Protein AF-A0A3D4PKD6-F1 (afdb_monomer_lite)

Sequence (49 aa):
FIIFRFFDILKPWPIKRFEKLAGGVGIMIDDTIAAVHSMIVLKIILMII

Secondary structure (DSSP, 8-state):
-HHHHHHHHH--TTHHHHTTS-SHHHHHHHHHHHHHHHHHHHHHHHHH-

pLDDT: mean 81.39, std 12.04, range [57.53, 94.75]

Structure (mmCIF, N/CA/C/O backbone):
data_AF-A0A3D4PKD6-F1
#
_entry.id   AF-A0A3D4PKD6-F1
#
loop_
_atom_site.group_PDB
_atom_site.id
_atom_site.type_symbol
_atom_site.label_atom_id
_atom_site.label_alt_id
_atom_site.label_comp_id
_atom_site.label_asym_id
_atom_site.label_entity_id
_atom_site.label_seq_id
_atom_site.pdbx_PDB_ins_code
_atom_site.Cartn_x
_atom_site.Cartn_y
_atom_site.Cartn_z
_atom_site.occupancy
_atom_site.B_iso_or_equiv
_atom_site.auth_seq_id
_atom_site.auth_comp_id
_atom_site.auth_asym_id
_atom_site.auth_atom_id
_atom_site.pdbx_PDB_model_num
ATOM 1 N N . PHE A 1 1 ? -9.922 1.708 2.365 1.00 82.44 1 PHE A N 1
ATOM 2 C CA . PHE A 1 1 ? -9.240 2.832 1.688 1.00 82.44 1 PHE A CA 1
ATOM 3 C C . PHE A 1 1 ? -8.082 3.397 2.515 1.00 82.44 1 PHE A C 1
ATOM 5 O O . PHE A 1 1 ? -6.957 3.303 2.056 1.00 82.44 1 PHE A O 1
ATOM 12 N N . ILE A 1 2 ? -8.305 3.906 3.737 1.00 91.19 2 ILE A N 1
ATOM 13 C CA . ILE A 1 2 ? -7.241 4.544 4.549 1.00 91.19 2 ILE A CA 1
ATOM 14 C C . ILE A 1 2 ? -6.088 3.580 4.883 1.00 91.19 2 ILE A C 1
ATOM 16 O O . ILE A 1 2 ? -4.934 3.899 4.624 1.00 91.19 2 ILE A O 1
ATOM 20 N N . ILE A 1 3 ? -6.400 2.378 5.384 1.00 86.50 3 ILE A N 1
ATOM 21 C CA . ILE A 1 3 ? -5.397 1.349 5.728 1.00 86.50 3 ILE A CA 1
ATOM 22 C C . ILE A 1 3 ? -4.565 0.955 4.496 1.00 86.50 3 ILE A C 1
ATOM 24 O O . ILE A 1 3 ? -3.348 0.839 4.571 1.00 86.50 3 ILE A O 1
ATOM 28 N N . PHE A 1 4 ? -5.215 0.839 3.339 1.00 89.50 4 PHE A N 1
ATOM 29 C CA . PHE A 1 4 ? -4.545 0.582 2.066 1.00 89.50 4 PHE A CA 1
ATOM 30 C C . PHE A 1 4 ? -3.593 1.695 1.662 1.00 89.50 4 PHE A C 1
ATOM 32 O O . PHE A 1 4 ? -2.433 1.422 1.373 1.00 89.50 4 PHE A O 1
ATOM 39 N N . ARG A 1 5 ? -4.042 2.950 1.738 1.00 88.25 5 ARG A N 1
ATOM 40 C CA . ARG A 1 5 ? -3.200 4.107 1.433 1.00 88.25 5 ARG A CA 1
ATOM 41 C C . ARG A 1 5 ? -1.986 4.194 2.357 1.00 88.25 5 ARG A C 1
ATOM 43 O O . ARG A 1 5 ? -0.916 4.595 1.923 1.00 88.25 5 ARG A O 1
ATOM 50 N N . PHE A 1 6 ? -2.142 3.792 3.617 1.00 88.62 6 PHE A N 1
ATOM 51 C CA . PHE A 1 6 ? -1.032 3.715 4.558 1.00 88.62 6 PHE A CA 1
ATOM 52 C C . PHE A 1 6 ? 0.031 2.704 4.103 1.00 88.62 6 PHE A C 1
ATOM 54 O O . PHE A 1 6 ? 1.204 3.054 4.041 1.00 88.62 6 PHE A O 1
ATOM 61 N N . PHE A 1 7 ? -0.360 1.485 3.717 1.00 85.69 7 PHE A N 1
ATOM 62 C CA . PHE A 1 7 ? 0.589 0.471 3.235 1.00 85.69 7 PHE A CA 1
ATOM 63 C C . PHE A 1 7 ? 1.217 0.806 1.875 1.00 85.69 7 PHE A C 1
ATOM 65 O O . PHE A 1 7 ? 2.405 0.547 1.685 1.00 85.69 7 PHE A O 1
ATOM 72 N N . ASP A 1 8 ? 0.448 1.425 0.981 1.00 83.00 8 ASP A N 1
ATOM 73 C CA . ASP A 1 8 ? 0.889 1.933 -0.325 1.00 83.00 8 ASP A CA 1
ATOM 74 C C . ASP A 1 8 ? 1.987 3.012 -0.186 1.00 83.00 8 ASP A C 1
ATOM 76 O O . ASP A 1 8 ? 3.006 2.979 -0.872 1.00 83.00 8 ASP A O 1
ATOM 80 N N . ILE A 1 9 ? 1.847 3.925 0.787 1.00 84.06 9 ILE A N 1
ATOM 81 C CA . ILE A 1 9 ? 2.832 4.990 1.049 1.00 84.06 9 ILE A CA 1
ATOM 82 C C . ILE A 1 9 ? 4.064 4.464 1.796 1.00 84.06 9 ILE A C 1
ATOM 84 O O . ILE A 1 9 ? 5.192 4.844 1.485 1.00 84.06 9 ILE A O 1
ATOM 88 N N . LEU A 1 10 ? 3.862 3.620 2.813 1.00 80.06 10 LEU A N 1
ATOM 89 C CA . LEU A 1 10 ? 4.932 3.209 3.727 1.00 80.06 10 LEU A CA 1
ATOM 90 C C . LEU A 1 10 ? 5.888 2.191 3.090 1.00 80.06 10 LEU A C 1
ATOM 92 O O . LEU A 1 10 ? 7.020 2.051 3.556 1.00 80.06 10 LEU A O 1
ATOM 96 N N . LYS A 1 11 ? 5.436 1.496 2.034 1.00 68.94 11 LYS A N 1
ATOM 97 C CA . LYS A 1 11 ? 6.187 0.485 1.273 1.00 68.94 11 LYS A CA 1
ATOM 98 C C . LYS A 1 11 ? 7.084 -0.390 2.164 1.00 68.94 11 LYS A C 1
ATOM 100 O O . LYS A 1 11 ? 8.310 -0.411 1.983 1.00 68.94 11 LYS A O 1
ATOM 105 N N . PRO A 1 12 ? 6.513 -1.090 3.166 1.00 68.38 12 PRO A N 1
ATOM 106 C CA . PRO A 1 12 ? 7.300 -1.956 4.026 1.00 68.38 12 PRO A CA 1
ATOM 107 C C . PRO A 1 12 ? 7.996 -3.046 3.199 1.00 68.38 12 PRO A C 1
ATOM 109 O O . PRO A 1 12 ? 7.543 -3.457 2.127 1.00 68.38 12 PRO A O 1
ATOM 112 N N . TRP A 1 13 ? 9.140 -3.511 3.695 1.00 57.53 13 TRP A N 1
ATOM 113 C CA . TRP A 1 13 ? 9.838 -4.669 3.135 1.00 57.53 13 TRP A CA 1
ATOM 114 C C . TRP A 1 13 ? 8.833 -5.837 3.010 1.00 57.53 13 TRP A C 1
ATOM 116 O O . TRP A 1 13 ? 8.177 -6.125 4.010 1.00 57.53 13 TRP A O 1
ATOM 126 N N . PRO A 1 14 ? 8.623 -6.468 1.830 1.00 59.00 14 PRO A N 1
ATOM 127 C CA . PRO A 1 14 ? 9.577 -6.723 0.746 1.00 59.00 14 PRO A CA 1
ATOM 128 C C . PRO A 1 14 ? 9.370 -5.894 -0.539 1.00 59.00 14 PRO A C 1
ATOM 130 O O . PRO A 1 14 ? 10.009 -6.186 -1.547 1.00 59.00 14 PRO A O 1
ATOM 133 N N . ILE A 1 15 ? 8.529 -4.857 -0.524 1.00 60.50 15 ILE A N 1
ATOM 134 C CA . ILE A 1 15 ? 8.180 -4.042 -1.709 1.00 60.50 15 ILE A CA 1
ATOM 135 C C . ILE A 1 15 ? 9.439 -3.449 -2.385 1.00 60.50 15 ILE A C 1
ATOM 137 O O . ILE A 1 15 ? 9.634 -3.582 -3.590 1.00 60.50 15 ILE A O 1
ATOM 141 N N . LYS A 1 16 ? 10.410 -2.967 -1.592 1.00 62.19 16 LYS A N 1
ATOM 142 C CA . LYS A 1 16 ? 11.716 -2.466 -2.082 1.00 62.19 16 LYS A CA 1
ATOM 143 C C . LYS A 1 16 ? 12.563 -3.480 -2.870 1.00 62.19 16 LYS A C 1
ATOM 145 O O . LYS A 1 16 ? 13.489 -3.089 -3.574 1.00 62.19 16 LYS A O 1
ATOM 150 N N . ARG A 1 17 ? 12.310 -4.792 -2.750 1.00 63.12 17 ARG A N 1
ATOM 151 C CA . ARG A 1 17 ? 13.026 -5.815 -3.543 1.00 63.12 17 ARG A CA 1
ATOM 152 C C . ARG A 1 17 ? 12.524 -5.876 -4.984 1.00 63.12 17 ARG A C 1
ATOM 154 O O . ARG A 1 17 ? 13.292 -6.259 -5.863 1.00 63.12 17 ARG A O 1
ATOM 161 N N . PHE A 1 18 ? 11.268 -5.498 -5.207 1.00 61.00 18 PHE A N 1
ATOM 162 C CA . PHE A 1 18 ? 10.608 -5.545 -6.508 1.00 61.00 18 PHE A CA 1
ATOM 163 C C . PHE A 1 18 ? 10.717 -4.230 -7.284 1.00 61.00 18 PHE A C 1
ATOM 165 O O . PHE A 1 18 ? 10.500 -4.246 -8.488 1.00 61.00 18 PHE A O 1
ATOM 172 N N . GLU A 1 19 ? 11.212 -3.144 -6.677 1.00 61.22 19 GLU A N 1
ATOM 173 C CA . GLU A 1 19 ? 11.595 -1.920 -7.410 1.00 61.22 19 GLU A CA 1
ATOM 174 C C . GLU A 1 19 ? 12.685 -2.164 -8.474 1.00 61.22 19 GLU A C 1
ATOM 176 O O . GLU A 1 19 ? 12.818 -1.387 -9.417 1.00 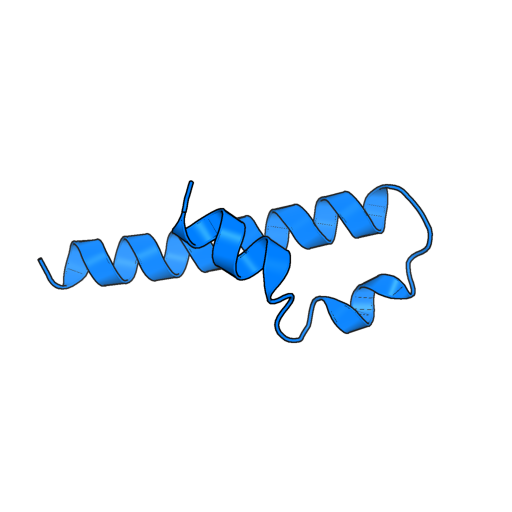61.22 19 GLU A O 1
ATOM 181 N N . LYS A 1 20 ? 13.452 -3.262 -8.377 1.00 60.97 20 LYS A N 1
ATOM 182 C CA . LYS A 1 20 ? 14.381 -3.685 -9.442 1.00 60.97 20 LYS A CA 1
ATOM 183 C C . LYS A 1 20 ? 13.684 -4.291 -10.668 1.00 60.97 20 LYS A C 1
ATOM 185 O O . LYS A 1 20 ? 14.324 -4.402 -11.713 1.00 60.97 20 LYS A O 1
ATOM 190 N N . LEU A 1 21 ? 12.410 -4.682 -10.569 1.00 65.00 2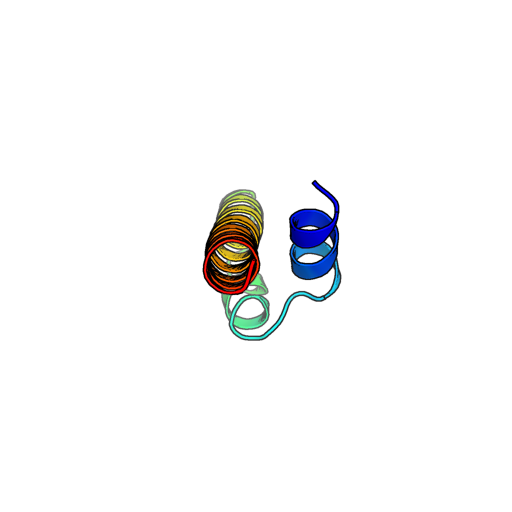1 LEU A N 1
ATOM 191 C CA . LEU A 1 21 ? 11.591 -5.058 -11.722 1.00 65.00 21 LEU A CA 1
ATOM 192 C C . LEU A 1 21 ? 11.079 -3.774 -12.380 1.00 65.00 21 LEU A C 1
ATOM 194 O O . LEU A 1 21 ? 10.014 -3.260 -12.049 1.00 65.00 21 LEU A O 1
ATOM 198 N N . ALA A 1 22 ? 11.874 -3.233 -13.301 1.00 59.12 22 ALA A N 1
ATOM 199 C CA . ALA A 1 22 ? 11.501 -2.046 -14.056 1.00 59.12 22 ALA A CA 1
ATOM 200 C C . ALA A 1 22 ? 10.221 -2.299 -14.881 1.00 59.12 22 ALA A C 1
ATOM 202 O O . ALA A 1 22 ? 10.169 -3.228 -15.687 1.00 59.12 22 ALA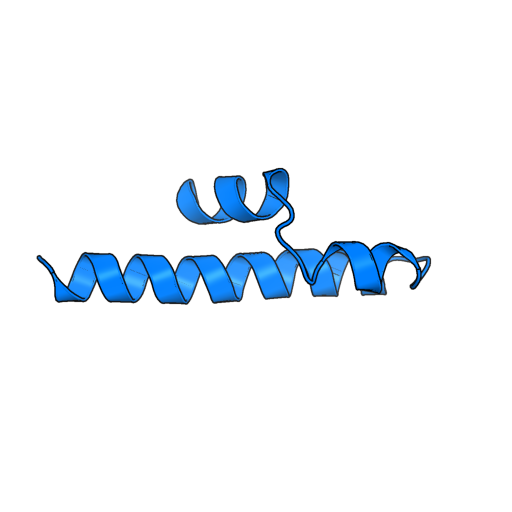 A O 1
ATOM 203 N N . GLY A 1 23 ? 9.199 -1.454 -14.697 1.00 72.44 23 GLY A N 1
ATOM 204 C CA . GLY A 1 23 ? 7.981 -1.427 -15.518 1.00 72.44 23 GLY A CA 1
ATOM 205 C C . GLY A 1 23 ? 6.670 -1.571 -14.735 1.00 72.44 23 GLY A C 1
ATOM 206 O O . GLY A 1 23 ? 6.653 -1.636 -13.509 1.00 72.44 23 GLY A O 1
ATOM 207 N N . GLY A 1 24 ? 5.546 -1.638 -15.460 1.00 76.88 24 GLY A N 1
ATOM 208 C CA . GLY A 1 24 ? 4.194 -1.696 -14.876 1.00 76.88 24 GLY A CA 1
ATOM 209 C C . GLY A 1 24 ? 3.926 -2.918 -13.988 1.00 76.88 24 GLY A C 1
ATOM 210 O O . GLY A 1 24 ? 3.058 -2.869 -13.123 1.00 76.88 24 GLY A O 1
ATOM 211 N N . VAL A 1 25 ? 4.711 -3.989 -14.142 1.00 78.81 25 VAL A N 1
ATOM 212 C CA . VAL A 1 25 ? 4.617 -5.197 -13.306 1.00 78.81 25 VAL A CA 1
ATOM 213 C C . V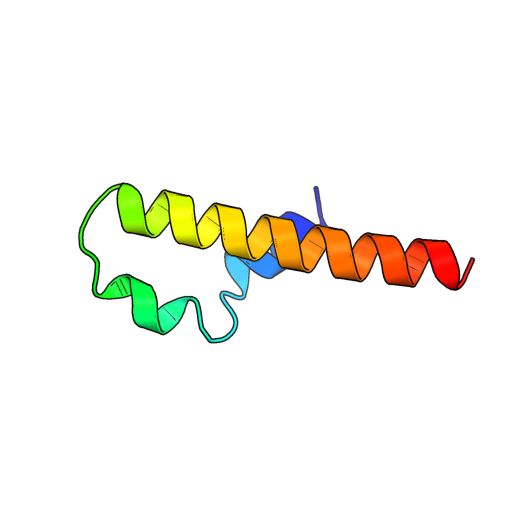AL A 1 25 ? 5.034 -4.914 -11.861 1.00 78.81 25 VAL A C 1
ATOM 215 O O . VAL A 1 25 ? 4.384 -5.406 -10.944 1.00 78.81 25 VAL A O 1
ATOM 218 N N . GLY A 1 26 ? 6.065 -4.087 -11.643 1.00 79.88 26 GLY A N 1
ATOM 219 C CA . GLY A 1 26 ? 6.478 -3.683 -10.296 1.00 79.88 26 GLY A CA 1
ATOM 220 C C . GLY A 1 26 ? 5.369 -2.917 -9.574 1.00 79.88 26 GLY A C 1
ATOM 221 O O . GLY A 1 26 ? 5.047 -3.231 -8.437 1.00 79.88 26 GLY A O 1
ATOM 222 N N . ILE A 1 27 ? 4.698 -2.002 -10.281 1.00 81.50 27 ILE A N 1
ATOM 223 C CA . ILE A 1 27 ? 3.586 -1.204 -9.739 1.00 81.50 27 ILE A CA 1
ATOM 224 C C . ILE A 1 27 ? 2.402 -2.102 -9.350 1.00 81.50 27 ILE A C 1
ATOM 226 O O . ILE A 1 27 ? 1.873 -1.988 -8.250 1.00 81.50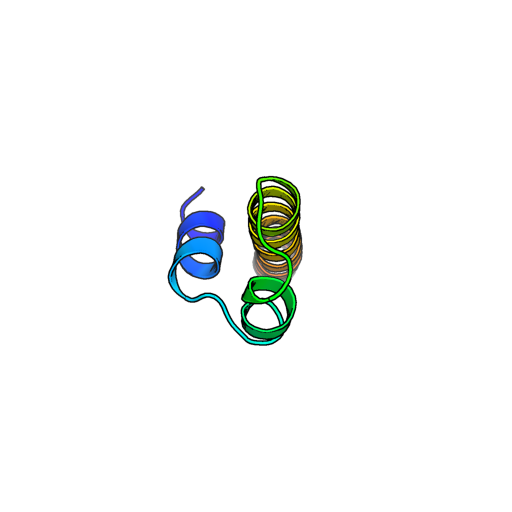 27 ILE A O 1
ATOM 230 N N . MET A 1 28 ? 2.021 -3.051 -10.213 1.00 85.75 28 MET A N 1
ATOM 231 C CA . MET A 1 28 ? 0.923 -3.977 -9.904 1.00 85.75 28 MET A CA 1
ATOM 232 C C . MET A 1 28 ? 1.235 -4.889 -8.711 1.00 85.75 28 MET A C 1
ATOM 234 O O . MET A 1 28 ? 0.341 -5.199 -7.920 1.00 85.75 28 MET A O 1
ATOM 238 N N . ILE A 1 29 ? 2.486 -5.339 -8.577 1.00 84.31 29 ILE A N 1
ATOM 239 C CA . ILE A 1 29 ? 2.924 -6.153 -7.437 1.00 84.31 29 ILE A CA 1
ATOM 240 C C . ILE A 1 29 ? 2.919 -5.312 -6.154 1.00 84.31 29 ILE A C 1
ATOM 242 O O . ILE A 1 29 ? 2.413 -5.791 -5.138 1.00 84.31 29 ILE A O 1
ATOM 246 N N . ASP A 1 30 ? 3.406 -4.070 -6.203 1.00 82.44 30 ASP A N 1
ATOM 247 C CA . ASP A 1 30 ? 3.375 -3.126 -5.078 1.00 82.44 30 ASP A CA 1
ATOM 248 C C . ASP A 1 30 ? 1.935 -2.938 -4.559 1.00 82.44 30 ASP A C 1
ATOM 250 O O . ASP A 1 30 ? 1.667 -3.175 -3.374 1.00 82.44 30 ASP A O 1
ATOM 254 N N . ASP A 1 31 ? 0.992 -2.624 -5.456 1.00 86.06 31 ASP A N 1
ATOM 255 C CA . ASP A 1 31 ? -0.427 -2.433 -5.124 1.00 86.06 31 ASP A CA 1
ATOM 256 C C . ASP A 1 31 ? -1.060 -3.711 -4.548 1.00 86.06 31 ASP A C 1
ATOM 258 O O . ASP A 1 31 ? -1.821 -3.675 -3.574 1.00 86.06 31 ASP A O 1
ATOM 262 N N . THR A 1 32 ? -0.719 -4.875 -5.111 1.00 87.62 32 THR A N 1
ATOM 263 C CA . THR A 1 32 ? -1.228 -6.175 -4.646 1.00 87.62 32 THR A CA 1
ATOM 264 C C . THR A 1 32 ? -0.742 -6.487 -3.231 1.00 87.62 32 THR A C 1
ATOM 266 O O . THR A 1 32 ? -1.522 -6.927 -2.383 1.00 87.62 32 THR A O 1
ATOM 269 N N . ILE A 1 33 ? 0.534 -6.229 -2.935 1.00 86.94 33 ILE A N 1
ATOM 270 C CA . ILE A 1 33 ? 1.098 -6.446 -1.599 1.00 86.94 33 ILE A CA 1
ATOM 271 C C . ILE A 1 33 ? 0.438 -5.499 -0.589 1.00 86.94 33 ILE A C 1
ATOM 273 O O . ILE A 1 33 ? 0.056 -5.947 0.498 1.00 86.94 33 ILE A O 1
ATOM 277 N N . ALA A 1 34 ? 0.242 -4.224 -0.937 1.00 88.94 34 ALA A N 1
ATOM 278 C CA . ALA A 1 34 ? -0.470 -3.271 -0.086 1.00 88.94 34 ALA A CA 1
ATOM 279 C C . ALA A 1 34 ? -1.921 -3.715 0.194 1.00 88.94 34 ALA A C 1
ATOM 281 O O . ALA A 1 34 ? -2.403 -3.604 1.330 1.00 88.94 34 ALA A O 1
ATOM 282 N N . ALA A 1 35 ? -2.606 -4.294 -0.798 1.00 91.06 35 ALA A N 1
ATOM 283 C CA . ALA A 1 35 ? -3.958 -4.832 -0.646 1.00 91.06 35 ALA A CA 1
ATOM 284 C C . ALA A 1 35 ? -4.010 -6.021 0.327 1.00 91.06 35 ALA A C 1
ATOM 286 O O . ALA A 1 35 ? -4.862 -6.047 1.218 1.00 91.06 35 ALA A O 1
ATOM 287 N N . VAL A 1 36 ? -3.065 -6.961 0.225 1.00 91.94 36 VAL A N 1
ATOM 288 C CA . VAL A 1 36 ? -2.977 -8.115 1.137 1.00 91.94 36 VAL A CA 1
ATOM 289 C C . VAL A 1 36 ? -2.744 -7.666 2.582 1.00 91.94 36 VAL A C 1
ATOM 291 O O . VAL A 1 36 ? -3.460 -8.106 3.482 1.00 91.94 36 VAL A O 1
ATOM 294 N N . HIS A 1 37 ? -1.806 -6.743 2.817 1.00 88.19 37 HIS A N 1
ATOM 295 C CA . HIS A 1 37 ? -1.549 -6.209 4.162 1.00 88.19 37 HIS A CA 1
ATOM 296 C C . HIS A 1 37 ? -2.785 -5.519 4.739 1.00 88.19 37 HIS A C 1
ATOM 298 O O . HIS A 1 37 ? -3.146 -5.730 5.898 1.00 88.19 37 HIS A O 1
ATOM 304 N N . SER A 1 38 ? -3.488 -4.756 3.904 1.00 92.25 38 SER A N 1
ATOM 305 C CA . SER A 1 38 ? -4.733 -4.099 4.298 1.00 92.25 38 SER A CA 1
ATOM 306 C C . SER A 1 38 ? -5.812 -5.087 4.702 1.00 92.25 38 SER A C 1
ATOM 308 O O . SER A 1 38 ? -6.506 -4.858 5.690 1.00 92.25 38 SER A O 1
ATOM 310 N N . MET A 1 39 ? -5.950 -6.187 3.960 1.00 94.25 39 MET A N 1
ATOM 311 C CA . MET A 1 39 ? -6.929 -7.229 4.250 1.00 94.25 39 MET A CA 1
ATOM 312 C C . MET A 1 39 ? -6.627 -7.925 5.579 1.00 94.25 39 MET A C 1
ATOM 314 O O . MET A 1 39 ? -7.541 -8.138 6.373 1.00 94.25 39 MET A O 1
ATOM 318 N N . ILE A 1 40 ? -5.355 -8.237 5.847 1.00 93.69 40 ILE A N 1
ATOM 319 C CA . ILE A 1 40 ? -4.925 -8.850 7.111 1.00 93.69 40 ILE A CA 1
ATOM 320 C C . ILE A 1 40 ? -5.250 -7.924 8.284 1.00 93.69 40 ILE A C 1
ATOM 322 O O . ILE A 1 40 ? -5.896 -8.353 9.238 1.00 93.69 40 ILE A O 1
ATOM 326 N N . VAL A 1 41 ? -4.866 -6.648 8.199 1.00 91.88 41 VAL A N 1
ATOM 327 C CA . VAL A 1 41 ? -5.136 -5.675 9.267 1.00 91.88 41 VAL A CA 1
ATOM 328 C C . VAL A 1 41 ? -6.630 -5.470 9.473 1.00 91.88 41 VAL A C 1
ATOM 330 O O . VAL A 1 41 ? -7.089 -5.484 10.611 1.00 91.88 41 VAL A O 1
ATOM 333 N N . LEU A 1 42 ? -7.409 -5.337 8.397 1.00 93.12 42 LEU A N 1
ATOM 334 C CA . LEU A 1 42 ? -8.858 -5.185 8.504 1.00 93.12 42 LEU A CA 1
ATOM 335 C C . LEU A 1 42 ? -9.503 -6.407 9.168 1.00 93.12 42 LEU A C 1
ATOM 337 O O . LEU A 1 42 ? -10.379 -6.251 10.014 1.00 93.12 42 LEU A O 1
ATOM 341 N N . LYS A 1 43 ? -9.045 -7.616 8.824 1.00 94.75 43 LYS A N 1
ATOM 342 C CA . LYS A 1 43 ? -9.532 -8.860 9.424 1.00 94.75 43 LYS A CA 1
ATOM 343 C C . LYS A 1 43 ? -9.184 -8.953 10.911 1.00 94.75 43 LYS A C 1
ATOM 345 O O . LYS A 1 43 ? -10.026 -9.387 11.686 1.00 94.75 43 LYS A O 1
ATOM 350 N N . ILE A 1 44 ? -7.985 -8.524 11.310 1.00 94.69 44 ILE A N 1
ATOM 351 C CA . ILE A 1 44 ? -7.577 -8.468 12.723 1.00 94.69 44 ILE A CA 1
ATOM 352 C C . ILE A 1 44 ? -8.438 -7.464 13.494 1.00 94.69 44 ILE A C 1
ATOM 354 O O . ILE A 1 44 ? -8.942 -7.801 14.557 1.00 94.69 44 ILE A O 1
ATOM 358 N N . ILE A 1 45 ? -8.650 -6.262 12.949 1.00 94.12 45 ILE A N 1
ATOM 359 C CA . ILE A 1 45 ? -9.506 -5.244 13.577 1.00 94.12 45 ILE A CA 1
ATOM 360 C C . ILE A 1 45 ? -10.924 -5.786 13.769 1.00 94.12 45 ILE A C 1
ATOM 362 O O . ILE A 1 45 ? -11.465 -5.686 14.863 1.00 94.12 45 ILE A O 1
ATOM 366 N N . LEU A 1 46 ? -11.500 -6.400 12.733 1.00 93.62 46 LEU A N 1
ATOM 367 C CA . LEU A 1 46 ? -12.840 -6.983 12.803 1.00 93.62 46 LEU A CA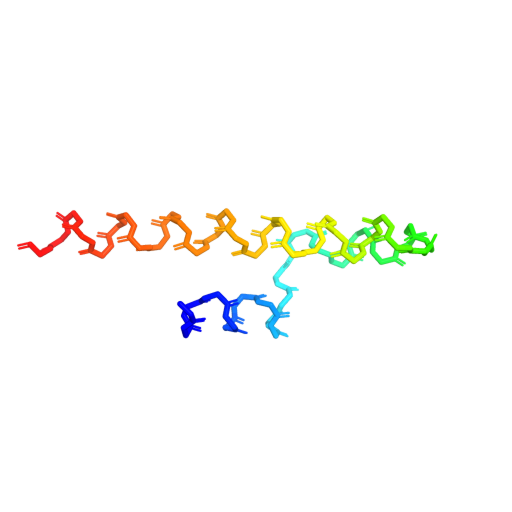 1
ATOM 368 C C . LEU A 1 46 ? -12.932 -8.147 13.798 1.00 93.62 46 LEU A C 1
ATOM 370 O O . LEU A 1 46 ? -13.991 -8.375 14.352 1.00 93.62 46 LEU A O 1
ATOM 374 N N . MET A 1 47 ? -11.848 -8.894 14.005 1.00 94.31 47 MET A N 1
ATOM 375 C CA . MET A 1 47 ? -11.815 -10.005 14.960 1.00 94.31 47 MET A CA 1
ATOM 376 C C . MET A 1 47 ? -11.744 -9.539 16.425 1.00 94.31 47 MET A C 1
ATOM 378 O O . MET A 1 47 ? -12.071 -10.312 17.319 1.00 94.31 47 MET A O 1
ATOM 382 N N . ILE A 1 48 ? -11.269 -8.316 16.675 1.00 93.19 48 ILE A N 1
ATOM 383 C CA . ILE A 1 48 ? -11.107 -7.745 18.024 1.00 93.19 48 ILE A CA 1
ATOM 384 C C . ILE A 1 48 ? -12.366 -6.986 18.480 1.00 93.19 48 ILE A C 1
ATOM 386 O O . ILE A 1 48 ? -12.556 -6.796 19.681 1.00 93.19 48 ILE A O 1
ATOM 390 N N . ILE A 1 49 ? -13.198 -6.547 17.533 1.00 89.06 49 ILE A N 1
ATOM 391 C CA . ILE A 1 49 ? -14.490 -5.885 17.775 1.00 89.06 49 ILE A CA 1
ATOM 392 C C . ILE A 1 49 ? -15.576 -6.945 17.949 1.00 89.06 49 ILE A C 1
ATOM 394 O O . ILE A 1 49 ? -16.385 -6.787 18.889 1.00 89.06 49 ILE A O 1
#

Foldseek 3Di:
DVQLVVQLVVVPPPLVVLVVVPDPVSVVVSSVVSVVSSVVVVVVVVVVD

Radius of gyration: 12.01 Å; chains: 1; bounding box: 29×15×34 Å